Protein AF-N6TQT5-F1 (afdb_monomer)

Secondary structure (DSSP, 8-state):
-HHHHHHHHHHHHHHHHHTHHHHTSPPP----SS----SSPPPPP--GGGPPPP---TTSSSTT-TTS--HHHHHT-

Foldseek 3Di:
DVVVVVVVVVVVVVVCVVVDPVVVDPPDDDDDPDDDDDDPDDDDDDDPVPDDDWPWDPPDPATVDPPDPTPCVVVVD

Organism: Dendroctonus ponderosae (NCBI:txid77166)

Solvent-accessible surface area (backbone atoms only — not comparable to full-atom values): 5383 Å² total; per-residue (Å²): 125,67,71,62,58,54,51,53,52,51,53,53,48,55,50,55,67,71,59,39,81,72,68,75,51,77,79,94,74,84,91,69,96,64,91,78,80,71,83,94,55,80,80,87,77,84,57,71,88,77,58,80,84,63,90,63,59,80,87,48,88,63,57,73,34,93,91,44,94,29,56,35,70,77,69,76,99

Structure (mmCIF, N/CA/C/O backbone):
data_AF-N6TQT5-F1
#
_entry.id   AF-N6TQT5-F1
#
loop_
_atom_site.group_PDB
_atom_site.id
_atom_site.type_symbol
_atom_site.label_atom_id
_atom_site.label_alt_id
_atom_site.label_comp_id
_atom_site.label_asym_id
_atom_site.label_entity_id
_atom_site.label_seq_id
_atom_site.pdbx_PDB_ins_code
_atom_site.Cartn_x
_atom_site.Cartn_y
_atom_site.Cartn_z
_atom_site.occupancy
_atom_site.B_iso_or_equiv
_atom_site.auth_seq_id
_atom_site.auth_comp_id
_atom_site.auth_asym_id
_atom_site.auth_atom_id
_atom_site.pdbx_PDB_model_num
ATOM 1 N N . MET A 1 1 ? -15.685 6.530 -37.237 1.00 48.56 1 MET A N 1
ATOM 2 C CA . MET A 1 1 ? -14.529 6.758 -36.334 1.00 48.56 1 MET A CA 1
ATOM 3 C C . MET A 1 1 ? -13.555 5.573 -36.254 1.00 48.56 1 MET A C 1
ATOM 5 O O . MET A 1 1 ? -12.415 5.771 -35.872 1.00 48.56 1 MET A O 1
ATOM 9 N N . THR A 1 2 ? -13.937 4.362 -36.671 1.00 55.62 2 THR A N 1
ATOM 10 C CA . THR A 1 2 ? -13.154 3.114 -36.527 1.00 55.62 2 THR A CA 1
ATOM 11 C C . THR A 1 2 ? -12.049 2.875 -37.564 1.00 55.62 2 THR A C 1
ATOM 13 O O . THR A 1 2 ? -11.192 2.029 -37.351 1.00 55.62 2 THR A O 1
ATOM 16 N N . LYS A 1 3 ? -12.025 3.605 -38.687 1.00 56.09 3 LYS A N 1
ATOM 17 C CA . LYS A 1 3 ? -10.994 3.414 -39.729 1.00 56.09 3 LYS A CA 1
ATOM 18 C C . LYS A 1 3 ? -9.611 3.940 -39.305 1.00 56.09 3 LYS A C 1
ATOM 20 O O . LYS A 1 3 ? -8.604 3.353 -39.677 1.00 56.09 3 LYS A O 1
ATOM 25 N N . CYS A 1 4 ? -9.575 4.999 -38.490 1.00 59.00 4 CYS A N 1
ATOM 26 C CA . CYS A 1 4 ? -8.337 5.608 -37.991 1.00 59.00 4 CYS A CA 1
ATOM 27 C C . CYS A 1 4 ? -7.653 4.734 -36.922 1.00 59.00 4 CYS A C 1
ATOM 29 O O . CYS A 1 4 ? -6.442 4.548 -36.954 1.00 59.00 4 CYS A O 1
ATOM 31 N N . SER A 1 5 ? -8.431 4.114 -36.027 1.00 59.94 5 SER A N 1
ATOM 32 C CA . SER A 1 5 ? -7.885 3.229 -34.992 1.00 59.94 5 SER A CA 1
ATOM 33 C C . SER A 1 5 ? -7.293 1.939 -35.565 1.00 59.94 5 SER A C 1
ATOM 35 O O . SER A 1 5 ? -6.253 1.494 -35.094 1.00 59.94 5 SER A O 1
ATOM 37 N N . ILE A 1 6 ? -7.900 1.360 -36.608 1.00 69.06 6 ILE A N 1
ATOM 38 C CA . ILE A 1 6 ? -7.386 0.134 -37.247 1.00 69.06 6 ILE A CA 1
ATOM 39 C C . ILE A 1 6 ? -6.054 0.401 -37.968 1.00 69.06 6 ILE A C 1
ATOM 41 O O . ILE A 1 6 ? -5.128 -0.400 -37.851 1.00 69.06 6 ILE A O 1
ATOM 45 N N . LEU A 1 7 ? -5.934 1.540 -38.661 1.00 70.81 7 LEU A N 1
ATOM 46 C CA . LEU A 1 7 ? -4.688 1.957 -39.316 1.00 70.81 7 LEU A CA 1
ATOM 47 C C . LEU A 1 7 ? -3.564 2.206 -38.300 1.00 70.81 7 LEU A C 1
ATOM 49 O O . LEU A 1 7 ? -2.462 1.702 -38.487 1.00 70.81 7 LEU A O 1
ATOM 53 N N . LEU A 1 8 ? -3.854 2.884 -37.184 1.00 70.62 8 LEU A N 1
ATOM 54 C CA . LEU A 1 8 ? -2.865 3.128 -36.125 1.00 70.62 8 LEU A CA 1
ATOM 55 C C . LEU A 1 8 ? -2.350 1.835 -35.480 1.00 70.62 8 LEU A C 1
ATOM 57 O O . LEU A 1 8 ? -1.157 1.719 -35.209 1.00 70.62 8 LEU A O 1
ATOM 61 N N . VAL A 1 9 ? -3.222 0.846 -35.262 1.00 75.25 9 VAL A N 1
ATOM 62 C CA . VAL A 1 9 ? -2.818 -0.461 -34.715 1.00 75.25 9 VAL A CA 1
ATOM 63 C C . VAL A 1 9 ? -1.934 -1.224 -35.704 1.00 75.25 9 VAL A C 1
ATOM 65 O O . VAL A 1 9 ? -0.941 -1.822 -35.292 1.00 75.25 9 VAL A O 1
ATOM 68 N N . ALA A 1 10 ? -2.255 -1.180 -37.000 1.00 76.44 10 ALA A N 1
ATOM 69 C CA . ALA A 1 10 ? -1.446 -1.814 -38.037 1.00 76.44 10 ALA A CA 1
ATOM 70 C C . ALA A 1 10 ? -0.051 -1.174 -38.143 1.00 76.44 10 ALA A C 1
ATOM 72 O O . ALA A 1 10 ? 0.952 -1.883 -38.152 1.00 76.44 10 ALA A O 1
ATOM 73 N N . GLU A 1 11 ? 0.034 0.157 -38.129 1.00 77.94 11 GLU A N 1
ATOM 74 C CA . GLU A 1 11 ? 1.318 0.866 -38.145 1.00 77.94 11 GLU A CA 1
ATOM 75 C C . GLU A 1 11 ? 2.141 0.657 -36.866 1.00 77.94 11 GLU A C 1
ATOM 77 O O . GLU A 1 11 ? 3.370 0.601 -36.920 1.00 77.94 11 GLU A O 1
ATOM 82 N N . PHE A 1 12 ? 1.491 0.554 -35.703 1.00 70.06 12 PHE A N 1
ATOM 83 C CA . PHE A 1 12 ? 2.157 0.245 -34.435 1.00 70.06 12 PHE A CA 1
ATOM 84 C C . PHE A 1 12 ? 2.713 -1.184 -34.423 1.00 70.06 12 PHE A C 1
ATOM 86 O O . PHE A 1 12 ? 3.780 -1.433 -33.867 1.00 70.06 12 PHE A O 1
ATOM 93 N N . LYS A 1 13 ? 2.018 -2.126 -35.065 1.00 72.12 13 LYS A N 1
ATOM 94 C CA . LYS A 1 13 ? 2.469 -3.512 -35.193 1.00 72.12 13 LYS A CA 1
ATOM 95 C C . LYS A 1 13 ? 3.637 -3.656 -36.171 1.00 72.12 13 LYS A C 1
ATOM 97 O O . LYS A 1 13 ? 4.620 -4.301 -35.834 1.00 72.12 13 LYS A O 1
ATOM 102 N N . LEU A 1 14 ? 3.584 -2.964 -37.309 1.00 74.81 14 LEU A N 1
ATOM 103 C CA . LEU A 1 14 ? 4.690 -2.923 -38.273 1.00 74.81 14 LEU A CA 1
ATOM 104 C C . LEU A 1 14 ? 5.959 -2.288 -37.678 1.00 74.81 14 LEU A C 1
ATOM 106 O O . LEU A 1 14 ? 7.057 -2.786 -37.909 1.00 74.81 14 LEU A O 1
ATOM 110 N N . ARG A 1 15 ? 5.822 -1.228 -36.866 1.00 69.50 15 ARG A N 1
ATOM 111 C CA . ARG A 1 15 ? 6.952 -0.643 -36.117 1.00 69.50 15 ARG A CA 1
ATOM 112 C C . ARG A 1 15 ? 7.533 -1.614 -35.087 1.00 69.50 15 ARG A C 1
ATOM 114 O O . ARG A 1 15 ? 8.744 -1.773 -35.033 1.00 69.50 15 ARG A O 1
ATOM 121 N N . GLN A 1 16 ? 6.683 -2.308 -34.330 1.00 66.88 16 GLN A N 1
ATOM 122 C CA . GLN A 1 16 ? 7.113 -3.344 -33.380 1.00 66.88 16 GLN A CA 1
ATOM 123 C C . GLN A 1 16 ? 7.873 -4.500 -34.045 1.00 66.88 16 GLN A C 1
ATOM 125 O O . GLN A 1 16 ? 8.827 -5.019 -33.475 1.00 66.88 16 GLN A O 1
ATOM 130 N N . GLU A 1 17 ? 7.456 -4.909 -35.243 1.00 69.31 17 GLU A N 1
ATOM 131 C CA . GLU A 1 17 ? 8.115 -5.976 -36.005 1.00 69.31 17 GLU A CA 1
ATOM 132 C C . GLU A 1 17 ? 9.468 -5.517 -36.583 1.00 69.31 17 GLU A C 1
ATOM 134 O O . GLU A 1 17 ? 10.399 -6.318 -36.670 1.00 69.31 17 GLU A O 1
ATOM 139 N N . ALA A 1 18 ? 9.604 -4.229 -36.921 1.00 70.12 18 ALA A N 1
ATOM 140 C CA . ALA A 1 18 ? 10.833 -3.644 -37.459 1.00 70.12 18 ALA A CA 1
ATOM 141 C C . ALA A 1 18 ? 11.919 -3.374 -36.398 1.00 70.12 18 ALA A C 1
ATOM 143 O O . ALA A 1 18 ? 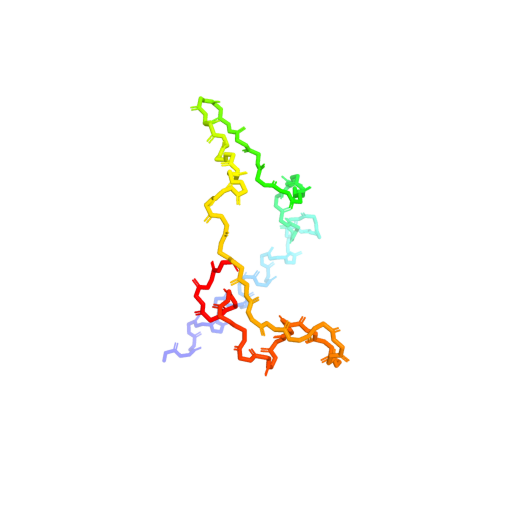13.105 -3.473 -36.709 1.00 70.12 18 ALA A O 1
ATOM 144 N N . GLU A 1 19 ? 11.547 -3.051 -35.154 1.00 66.56 19 GLU A N 1
ATOM 145 C CA . GLU A 1 19 ? 12.505 -2.663 -34.103 1.00 66.56 19 GLU A CA 1
ATOM 146 C C . GLU A 1 19 ? 13.124 -3.843 -33.325 1.00 66.56 19 GLU A C 1
ATOM 148 O O . GLU A 1 19 ? 13.860 -3.641 -32.356 1.00 66.56 19 GLU A O 1
ATOM 153 N N . GLY A 1 20 ? 12.886 -5.086 -33.754 1.00 63.94 20 GLY A N 1
ATOM 154 C CA . GLY A 1 20 ? 13.471 -6.278 -33.138 1.00 63.94 20 GLY A CA 1
ATOM 155 C C . GLY A 1 20 ? 12.895 -6.607 -31.753 1.00 63.94 20 GLY A C 1
ATOM 156 O O . GLY A 1 20 ? 12.331 -5.778 -31.054 1.00 63.94 20 GLY A O 1
ATOM 157 N N . ILE A 1 21 ? 13.043 -7.858 -31.317 1.00 62.81 21 ILE A N 1
ATOM 158 C CA . ILE A 1 21 ? 12.356 -8.399 -30.124 1.00 62.81 21 ILE A CA 1
ATOM 159 C C . ILE A 1 21 ? 12.767 -7.672 -28.822 1.00 62.81 21 ILE A C 1
ATOM 161 O O . ILE A 1 21 ? 12.041 -7.690 -27.827 1.00 62.81 21 ILE A O 1
ATOM 165 N N . ASP A 1 22 ? 13.930 -7.018 -28.816 1.00 64.00 22 ASP A N 1
ATOM 166 C CA . ASP A 1 22 ? 14.474 -6.337 -27.640 1.00 64.00 22 ASP A CA 1
ATOM 167 C C . ASP A 1 22 ? 13.855 -4.957 -27.369 1.00 64.00 22 ASP A C 1
ATOM 169 O O . ASP A 1 22 ? 13.821 -4.547 -26.209 1.00 64.00 22 ASP A O 1
ATOM 173 N N . SER A 1 23 ? 13.288 -4.280 -28.374 1.00 62.97 23 SER A N 1
ATOM 174 C CA . SER A 1 23 ? 12.567 -3.003 -28.200 1.00 62.97 23 SER A CA 1
ATOM 175 C C . SER A 1 23 ? 11.134 -3.179 -27.674 1.00 62.97 23 SER A C 1
ATOM 177 O O . SER A 1 23 ? 10.506 -2.221 -27.229 1.00 62.97 23 SER A O 1
ATOM 179 N N . LEU A 1 24 ? 10.628 -4.419 -27.646 1.00 70.00 24 LEU A N 1
ATOM 180 C CA . LEU A 1 24 ? 9.321 -4.777 -27.077 1.00 70.00 24 LEU A CA 1
ATOM 181 C C . LEU A 1 24 ? 9.336 -4.878 -25.547 1.00 70.00 24 LEU A C 1
ATOM 183 O O . LEU A 1 24 ? 8.281 -4.927 -24.909 1.00 70.00 24 LEU A O 1
ATOM 187 N N . LYS A 1 25 ? 10.524 -4.977 -24.944 1.00 75.25 25 LYS A N 1
ATOM 188 C CA . LYS A 1 25 ? 10.669 -5.135 -23.496 1.00 75.25 25 LYS A CA 1
ATOM 189 C C . LYS A 1 25 ? 10.543 -3.760 -22.834 1.00 75.25 25 LYS A C 1
ATOM 191 O O . LYS A 1 25 ? 11.158 -2.806 -23.309 1.00 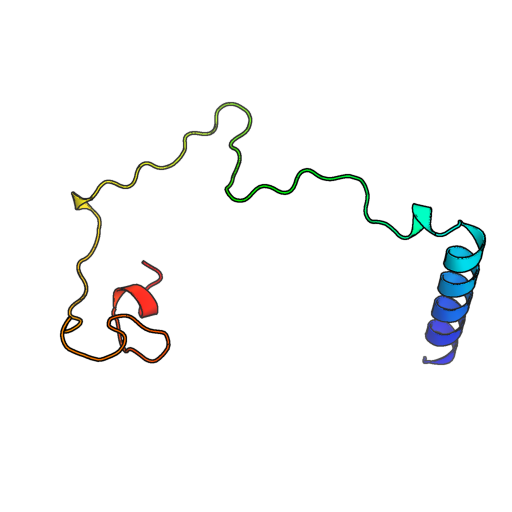75.25 25 LYS A O 1
ATOM 196 N N . PRO A 1 26 ? 9.797 -3.635 -21.720 1.00 81.94 26 PRO A N 1
ATOM 197 C CA . PRO A 1 26 ? 9.816 -2.412 -20.930 1.00 81.94 26 PRO A CA 1
ATOM 198 C C . PRO A 1 26 ? 11.259 -2.026 -20.574 1.00 81.94 26 PRO A C 1
ATOM 200 O O . PRO A 1 26 ? 12.088 -2.924 -20.377 1.00 81.94 26 PRO A O 1
ATOM 203 N N . PRO A 1 27 ? 11.566 -0.722 -20.446 1.00 83.94 27 PRO A N 1
ATOM 204 C CA . PRO A 1 27 ? 12.874 -0.276 -19.989 1.00 83.94 27 PRO A CA 1
ATOM 205 C C . PRO A 1 27 ? 13.296 -1.009 -18.714 1.00 83.94 27 PRO A C 1
ATOM 207 O O . PRO A 1 27 ? 12.462 -1.305 -17.853 1.00 83.94 27 PRO A O 1
ATOM 210 N N . ALA A 1 28 ? 14.591 -1.303 -18.588 1.00 88.38 28 ALA A N 1
ATOM 211 C CA . A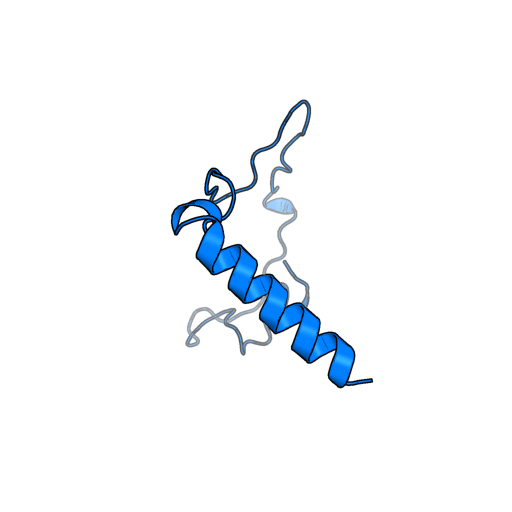LA A 1 28 ? 15.112 -2.024 -17.434 1.00 88.38 28 ALA A CA 1
ATOM 212 C C . ALA A 1 28 ? 14.736 -1.305 -16.126 1.00 88.38 28 ALA A C 1
ATOM 214 O O . ALA A 1 28 ? 15.044 -0.128 -15.939 1.00 88.38 28 ALA A O 1
ATOM 215 N N . TYR A 1 29 ? 14.083 -2.024 -15.213 1.00 90.31 29 TYR A N 1
ATOM 216 C CA . TYR A 1 29 ? 13.679 -1.511 -13.907 1.00 90.31 29 TYR A CA 1
ATOM 217 C C . TYR A 1 29 ? 14.053 -2.493 -12.798 1.00 90.31 29 TYR A C 1
ATOM 219 O O . TYR A 1 29 ? 14.134 -3.706 -13.001 1.00 90.31 29 TYR A O 1
ATOM 227 N N . ILE A 1 30 ? 14.263 -1.964 -11.592 1.00 92.31 30 ILE A N 1
ATOM 228 C CA . ILE A 1 30 ? 14.501 -2.782 -10.402 1.00 92.31 30 ILE A CA 1
ATOM 229 C C . ILE A 1 30 ? 13.145 -3.123 -9.792 1.00 92.31 30 ILE A C 1
ATOM 231 O O . ILE A 1 30 ? 12.415 -2.241 -9.340 1.00 92.31 30 ILE A O 1
ATOM 235 N N . ARG A 1 31 ? 12.809 -4.413 -9.746 1.00 93.38 31 ARG A N 1
ATOM 236 C CA . ARG A 1 31 ? 11.622 -4.892 -9.033 1.00 93.38 31 ARG A CA 1
ATOM 237 C C . ARG A 1 31 ? 11.847 -4.766 -7.524 1.00 93.38 31 ARG A C 1
ATOM 239 O O . ARG A 1 31 ? 12.665 -5.489 -6.961 1.00 93.38 31 ARG A O 1
ATOM 246 N N . ILE A 1 32 ? 11.110 -3.863 -6.884 1.00 94.62 32 ILE A N 1
ATOM 247 C CA . ILE A 1 32 ? 11.127 -3.654 -5.431 1.00 94.62 32 ILE A CA 1
ATOM 248 C C . ILE A 1 32 ? 9.865 -4.246 -4.793 1.00 94.62 32 ILE A C 1
ATOM 250 O O . ILE A 1 32 ? 8.776 -4.123 -5.343 1.00 94.62 32 ILE A O 1
ATOM 254 N N . ASN A 1 33 ? 10.011 -4.885 -3.628 1.00 95.62 33 ASN A N 1
ATOM 255 C CA . ASN A 1 33 ? 8.885 -5.485 -2.891 1.00 95.62 33 ASN A CA 1
ATOM 256 C C . ASN A 1 33 ? 8.214 -4.503 -1.919 1.00 95.62 33 ASN A C 1
ATOM 258 O O . ASN A 1 33 ? 7.082 -4.712 -1.499 1.00 95.62 33 ASN A O 1
ATOM 262 N N . LYS A 1 34 ? 8.948 -3.468 -1.507 1.00 93.00 34 LYS A N 1
ATOM 263 C CA . LYS A 1 34 ? 8.520 -2.442 -0.553 1.00 93.00 34 LYS A CA 1
ATOM 264 C C . LYS A 1 34 ? 8.939 -1.079 -1.083 1.00 93.00 34 LYS A C 1
ATOM 266 O O . LYS A 1 34 ? 9.826 -0.991 -1.935 1.00 93.00 34 LYS A O 1
ATOM 271 N N . SER A 1 35 ? 8.326 -0.024 -0.560 1.00 92.38 35 SER A N 1
ATOM 272 C CA . SER A 1 35 ? 8.735 1.343 -0.861 1.00 92.38 35 SER A CA 1
ATOM 273 C C . SER A 1 35 ? 10.186 1.584 -0.431 1.00 92.38 35 SER A C 1
ATOM 275 O O . SER A 1 35 ? 10.629 1.139 0.629 1.00 92.38 35 SER A O 1
ATOM 277 N N . LYS A 1 36 ? 10.936 2.293 -1.278 1.00 92.69 36 LYS A N 1
ATOM 278 C CA . LYS A 1 36 ? 12.286 2.762 -0.968 1.00 92.69 36 LYS A CA 1
ATOM 279 C C . LYS A 1 36 ? 12.215 4.277 -0.752 1.00 92.69 36 LYS A C 1
ATOM 281 O O . LYS A 1 36 ? 12.039 4.988 -1.741 1.00 92.6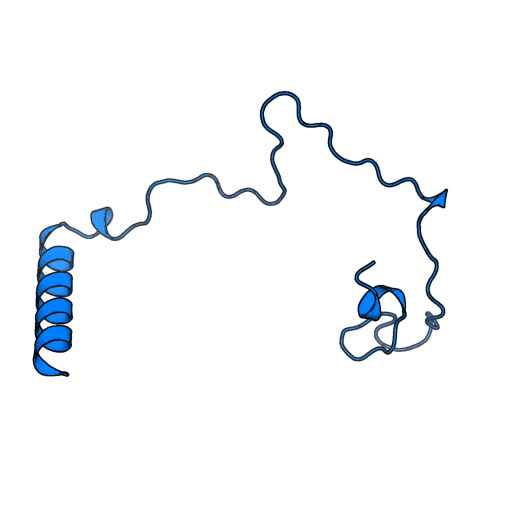9 36 LYS A O 1
ATOM 286 N N . PRO A 1 37 ? 12.307 4.784 0.490 1.00 93.25 37 PRO A N 1
ATOM 287 C CA . PRO A 1 37 ? 12.373 6.223 0.723 1.00 93.25 37 PRO A CA 1
ATOM 288 C C . PRO A 1 37 ? 13.641 6.789 0.070 1.00 93.25 37 PRO A C 1
ATOM 290 O O . PRO A 1 37 ? 14.701 6.161 0.101 1.00 93.25 37 PRO A O 1
ATOM 293 N N . VAL A 1 38 ? 13.532 7.965 -0.546 1.00 94.69 38 VAL A N 1
ATOM 294 C CA . VAL A 1 38 ? 14.648 8.654 -1.209 1.00 94.69 38 VAL A CA 1
ATOM 295 C C . VAL A 1 38 ? 14.750 10.065 -0.642 1.00 94.69 38 VAL A C 1
ATOM 297 O O . VAL A 1 38 ? 13.746 10.764 -0.540 1.00 94.69 38 VAL A O 1
ATOM 300 N N . GLY A 1 39 ? 15.959 10.490 -0.273 1.00 93.62 39 GLY A N 1
ATOM 301 C CA . GLY A 1 39 ? 16.188 11.786 0.366 1.00 93.62 39 GLY A CA 1
ATOM 302 C C . GLY A 1 39 ? 15.793 11.786 1.845 1.00 93.62 39 GLY A C 1
ATOM 303 O O . GLY A 1 39 ? 15.969 10.790 2.540 1.00 93.62 39 GLY A O 1
ATOM 304 N N . ASN A 1 40 ? 15.266 12.909 2.333 1.00 93.00 40 ASN A N 1
ATOM 305 C CA . ASN A 1 40 ? 14.932 13.101 3.748 1.00 93.00 40 ASN A CA 1
ATOM 306 C C . ASN A 1 40 ? 13.484 12.682 4.077 1.00 93.00 40 ASN A C 1
ATOM 308 O O . ASN A 1 40 ? 12.715 13.454 4.648 1.00 93.00 40 ASN A O 1
ATOM 312 N N . VAL A 1 41 ? 13.088 11.477 3.663 1.00 93.62 41 VAL A N 1
ATOM 313 C CA . VAL A 1 41 ? 11.752 10.929 3.937 1.00 93.62 41 VAL A CA 1
ATOM 314 C C . VAL A 1 41 ? 11.818 10.054 5.185 1.00 93.62 41 VAL A C 1
ATOM 316 O O . VAL A 1 41 ? 12.552 9.068 5.216 1.00 93.62 41 VAL A O 1
ATOM 319 N N . LYS A 1 42 ? 11.029 10.395 6.208 1.00 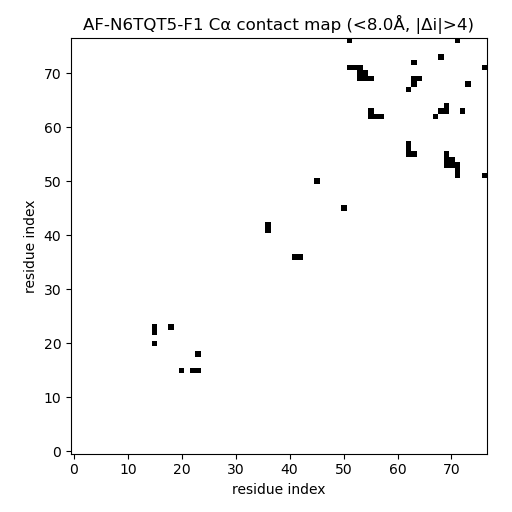88.50 42 LYS A N 1
ATOM 320 C CA . LYS A 1 42 ? 10.859 9.558 7.402 1.00 88.50 42 LYS A CA 1
ATOM 321 C C . LYS A 1 42 ? 9.790 8.502 7.126 1.00 88.50 42 LYS A C 1
ATOM 323 O O . LYS A 1 42 ? 8.670 8.849 6.757 1.00 88.50 42 LYS A O 1
ATOM 328 N N . CYS A 1 43 ? 10.122 7.226 7.301 1.00 85.69 43 CYS A N 1
ATOM 329 C CA . CYS A 1 43 ? 9.116 6.166 7.321 1.00 85.69 43 CYS A CA 1
ATOM 330 C C . CYS A 1 43 ? 8.266 6.318 8.587 1.00 85.69 43 CYS A C 1
ATOM 332 O O . CYS A 1 43 ? 8.821 6.473 9.672 1.00 85.69 43 CYS A O 1
ATOM 334 N N . GLY A 1 44 ? 6.939 6.289 8.445 1.00 83.75 44 GLY A N 1
ATOM 335 C CA . GLY A 1 44 ? 6.042 6.267 9.598 1.00 83.75 44 GLY A CA 1
ATOM 336 C C . GLY A 1 44 ? 6.277 4.998 10.409 1.00 83.75 44 GLY A C 1
ATOM 337 O O . GLY A 1 44 ? 6.194 3.896 9.867 1.00 83.75 44 GLY A O 1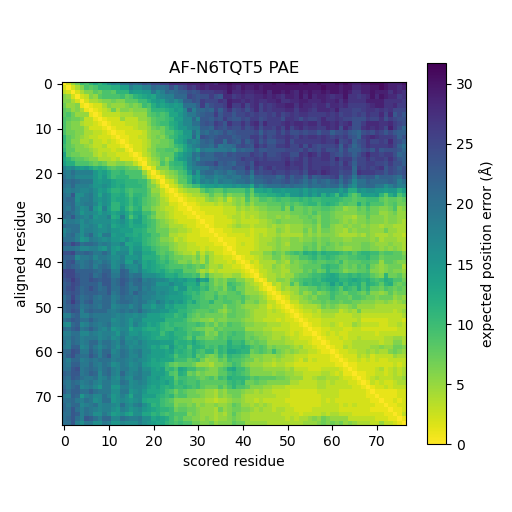
ATOM 338 N N . GLU A 1 45 ? 6.612 5.157 11.683 1.00 81.88 45 GLU A N 1
ATOM 339 C CA . GLU A 1 45 ? 6.686 4.052 12.631 1.00 81.88 45 GLU A CA 1
ATOM 340 C C . GLU A 1 45 ? 5.278 3.785 13.165 1.00 81.88 45 GLU A C 1
ATOM 342 O O . GLU A 1 45 ? 4.571 4.716 13.559 1.00 81.88 45 GLU A O 1
ATOM 347 N N . LEU A 1 46 ? 4.839 2.525 13.120 1.00 82.12 46 LEU A N 1
ATOM 348 C CA . LEU A 1 46 ? 3.551 2.147 13.685 1.00 82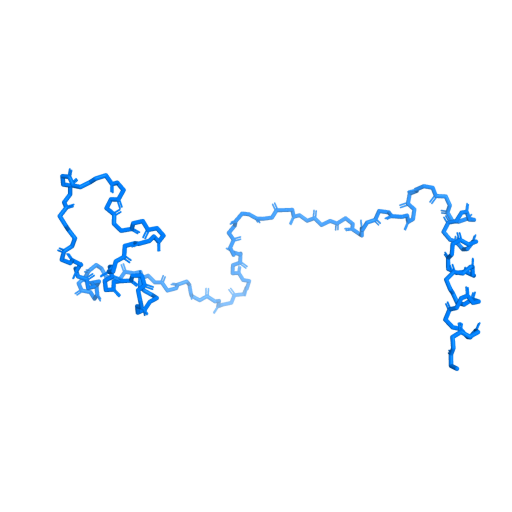.12 46 LEU A CA 1
ATOM 349 C C . LEU A 1 46 ? 3.716 1.998 15.194 1.00 82.12 46 LEU A C 1
ATOM 351 O O . LEU A 1 46 ? 4.308 1.028 15.665 1.00 82.12 46 LEU A O 1
ATOM 355 N N . ASP A 1 47 ? 3.159 2.940 15.941 1.00 83.81 47 ASP A N 1
ATOM 356 C CA . ASP A 1 47 ? 2.998 2.780 17.378 1.00 83.81 47 ASP A CA 1
ATOM 357 C C . ASP A 1 47 ? 1.821 1.835 17.656 1.00 83.81 47 ASP A C 1
ATOM 359 O O . ASP A 1 47 ? 0.672 2.123 17.312 1.00 83.81 47 ASP A O 1
ATOM 363 N N . LEU A 1 48 ? 2.124 0.695 18.282 1.00 80.81 48 LEU A N 1
ATOM 364 C CA . LEU A 1 48 ? 1.153 -0.339 18.643 1.00 80.81 48 LEU A CA 1
ATOM 365 C C . LEU A 1 48 ? 0.056 0.188 19.573 1.00 80.81 48 LEU A C 1
ATOM 367 O O . LEU A 1 48 ? -1.036 -0.373 19.584 1.00 80.81 48 LEU A O 1
ATOM 371 N N . SER A 1 49 ? 0.316 1.264 20.321 1.00 84.75 49 SER A N 1
ATOM 372 C CA . SER A 1 49 ? -0.694 1.887 21.178 1.00 84.75 49 SER A CA 1
ATOM 373 C C . SER A 1 49 ? -1.843 2.519 20.380 1.00 84.75 49 SER A C 1
ATOM 375 O O . SER A 1 49 ? -2.972 2.579 20.861 1.00 84.75 49 SER A O 1
ATOM 377 N N . ASN A 1 50 ? -1.576 2.912 19.131 1.00 84.81 50 ASN A N 1
ATOM 378 C CA . ASN A 1 50 ? -2.557 3.511 18.229 1.00 84.81 50 ASN A CA 1
ATOM 379 C C . ASN A 1 50 ? -3.300 2.468 17.380 1.00 84.81 50 ASN A C 1
ATOM 381 O O . ASN A 1 50 ? -4.217 2.821 16.639 1.00 84.81 50 ASN A O 1
ATOM 385 N N . ALA A 1 51 ? -2.906 1.193 17.453 1.00 87.06 51 ALA A N 1
ATOM 386 C CA . ALA A 1 51 ? -3.538 0.132 16.683 1.00 87.06 51 ALA A CA 1
ATOM 387 C C . ALA A 1 51 ? -4.878 -0.275 17.314 1.00 87.06 51 ALA A C 1
ATOM 389 O O . ALA A 1 51 ? -4.945 -0.690 18.472 1.00 87.06 51 ALA A O 1
ATOM 390 N N . THR A 1 52 ? -5.960 -0.200 16.539 1.00 89.12 52 THR A N 1
ATOM 391 C CA . THR A 1 52 ? -7.292 -0.616 16.988 1.00 89.12 52 THR A CA 1
ATOM 392 C C . THR A 1 52 ? -7.447 -2.135 16.915 1.00 89.12 52 THR A C 1
ATOM 394 O O . THR A 1 52 ? -7.230 -2.757 15.871 1.00 89.12 52 THR A O 1
ATOM 397 N N . ALA A 1 53 ? -7.856 -2.749 18.027 1.00 90.56 53 ALA A N 1
ATOM 398 C CA . ALA A 1 53 ? -8.157 -4.175 18.074 1.00 90.56 53 ALA A CA 1
ATOM 399 C C . ALA A 1 53 ? -9.507 -4.477 17.404 1.00 90.56 53 ALA A C 1
ATOM 401 O O . ALA A 1 53 ? -10.495 -3.783 17.634 1.00 90.56 53 ALA A O 1
ATOM 402 N N . CYS A 1 54 ? -9.555 -5.540 16.598 1.00 92.88 54 CYS A N 1
ATOM 403 C CA . CYS A 1 54 ? -10.801 -6.034 16.016 1.00 92.88 54 CYS A CA 1
ATOM 404 C C . CYS A 1 54 ? -11.490 -7.059 16.930 1.00 92.88 54 CYS A C 1
ATOM 406 O O . CYS A 1 54 ? -10.839 -7.743 17.716 1.00 92.88 54 CYS A O 1
ATOM 408 N N . GLU A 1 55 ? -12.799 -7.235 16.760 1.00 91.81 55 GLU A N 1
ATOM 409 C CA . GLU A 1 55 ? -13.626 -8.141 17.578 1.00 91.81 55 GLU A CA 1
ATOM 410 C C . GLU A 1 55 ? -13.818 -9.537 16.946 1.00 91.81 55 GLU A C 1
ATOM 412 O O . GLU A 1 55 ? -14.758 -10.269 17.263 1.00 91.81 55 GLU A O 1
ATOM 417 N N . CYS A 1 56 ? -12.962 -9.932 15.999 1.00 93.31 56 CYS A N 1
ATOM 418 C CA . CYS A 1 56 ? -13.116 -11.213 15.309 1.00 93.31 56 CYS A CA 1
ATOM 419 C C . CYS A 1 56 ? -12.804 -12.404 16.228 1.00 93.31 56 CYS A C 1
ATOM 421 O O . CYS A 1 56 ? -11.786 -12.426 16.914 1.00 93.31 56 CYS A O 1
ATOM 423 N N . ASN A 1 57 ? -13.642 -13.447 16.183 1.00 92.12 57 ASN A N 1
ATOM 424 C CA . ASN A 1 57 ? -13.376 -14.691 16.911 1.00 92.12 57 ASN A CA 1
ATOM 425 C C . ASN A 1 57 ? -12.261 -15.499 16.205 1.00 92.12 57 ASN A C 1
ATOM 427 O O . ASN A 1 57 ? -12.458 -15.889 15.048 1.00 92.12 57 ASN A O 1
ATOM 431 N N . PRO A 1 58 ? -11.143 -15.819 16.887 1.00 92.38 58 PRO A N 1
ATOM 432 C CA . PRO A 1 58 ? -10.011 -16.540 16.299 1.00 92.38 58 PRO A CA 1
ATOM 433 C C . PRO A 1 58 ? -10.311 -18.002 15.940 1.00 92.38 58 PRO A C 1
ATOM 435 O O . PRO A 1 58 ? -9.578 -18.598 15.160 1.00 92.38 58 PRO A O 1
ATOM 438 N N . GLN A 1 59 ? -11.371 -18.592 16.494 1.00 92.69 59 GLN A N 1
ATOM 439 C CA . GLN A 1 59 ? -11.745 -19.988 16.245 1.00 92.69 59 GLN A CA 1
ATOM 440 C C . GLN A 1 59 ? -12.531 -20.173 14.940 1.00 92.69 59 GLN A C 1
ATOM 442 O O . GLN A 1 59 ? -12.726 -21.304 14.494 1.00 92.69 59 GLN A O 1
ATOM 447 N N . LYS A 1 60 ? -13.021 -19.086 14.330 1.00 89.06 60 LYS A N 1
ATOM 448 C CA . LYS A 1 60 ? -13.741 -19.170 13.056 1.00 89.06 60 LYS A CA 1
ATOM 449 C C . LYS A 1 60 ? -12.774 -19.492 11.911 1.00 89.06 60 LYS A C 1
ATOM 451 O O . LYS A 1 60 ? -11.623 -19.064 11.954 1.00 89.06 60 LYS A O 1
ATOM 456 N N . PRO A 1 61 ? -13.231 -20.191 10.858 1.00 87.25 61 PRO A N 1
ATOM 457 C CA . PRO A 1 61 ? -12.436 -20.333 9.646 1.00 87.25 61 PRO A CA 1
ATOM 458 C C . PRO A 1 61 ? -12.191 -18.944 9.039 1.00 87.25 61 PRO A C 1
ATOM 460 O O . PRO A 1 61 ? -13.134 -18.179 8.856 1.00 87.25 61 PRO A O 1
ATOM 463 N N . LEU A 1 62 ? -10.926 -18.632 8.738 1.00 90.31 62 LEU A N 1
ATOM 464 C CA . LEU A 1 62 ? -10.487 -17.360 8.141 1.00 90.31 62 LEU A CA 1
ATOM 465 C C . LEU A 1 62 ? -10.891 -16.108 8.962 1.00 90.31 62 LEU A C 1
ATOM 467 O O . LEU A 1 62 ? -11.637 -15.256 8.463 1.00 90.31 62 LEU A O 1
ATOM 471 N N . PRO A 1 63 ? -10.394 -15.944 10.207 1.00 92.19 63 PRO A N 1
ATOM 472 C CA . PRO A 1 63 ? -10.638 -14.720 10.968 1.00 92.19 63 PRO A CA 1
ATOM 473 C C . PRO A 1 63 ? -10.052 -13.514 10.212 1.00 92.19 63 PRO A C 1
ATOM 475 O O . PRO A 1 63 ? -8.956 -13.595 9.661 1.00 92.19 63 PRO A O 1
ATOM 478 N N . CYS A 1 64 ? -10.796 -12.405 10.148 1.00 92.81 64 CYS A N 1
ATOM 479 C CA . CYS A 1 64 ? -10.434 -11.197 9.383 1.00 92.81 64 CYS A CA 1
ATOM 480 C C . CYS A 1 64 ? -10.273 -11.404 7.855 1.00 92.81 64 CYS A C 1
ATOM 482 O O . CYS A 1 64 ? -9.690 -10.565 7.161 1.00 92.81 64 CYS A O 1
ATOM 484 N N . GLY A 1 65 ? -10.806 -12.505 7.310 1.00 91.25 65 GLY A N 1
ATOM 485 C CA . GLY A 1 65 ? -10.785 -12.823 5.880 1.00 91.25 65 GLY A CA 1
ATOM 486 C C . GLY A 1 65 ? -11.590 -11.861 4.995 1.00 91.25 65 GLY A C 1
ATOM 487 O O . GLY A 1 65 ? -12.235 -10.934 5.485 1.00 91.25 65 GLY A O 1
ATOM 488 N N . ALA A 1 66 ? -11.547 -12.093 3.678 1.00 90.88 66 ALA A N 1
ATOM 489 C CA . ALA A 1 66 ? -12.219 -11.278 2.654 1.00 90.88 66 ALA A CA 1
ATOM 490 C C . ALA A 1 66 ? -13.699 -11.032 2.936 1.00 90.88 66 ALA A C 1
ATOM 492 O O . ALA A 1 66 ? -14.146 -9.888 2.924 1.00 90.88 66 ALA A O 1
ATOM 493 N N . ASP A 1 67 ? -14.394 -12.108 3.279 1.00 88.19 67 ASP A N 1
ATOM 494 C CA . ASP A 1 67 ? -15.840 -12.122 3.476 1.00 88.19 67 ASP A CA 1
ATOM 495 C C . ASP A 1 67 ? -16.239 -11.853 4.936 1.00 88.19 67 ASP A C 1
ATOM 497 O O . ASP A 1 67 ? -17.400 -11.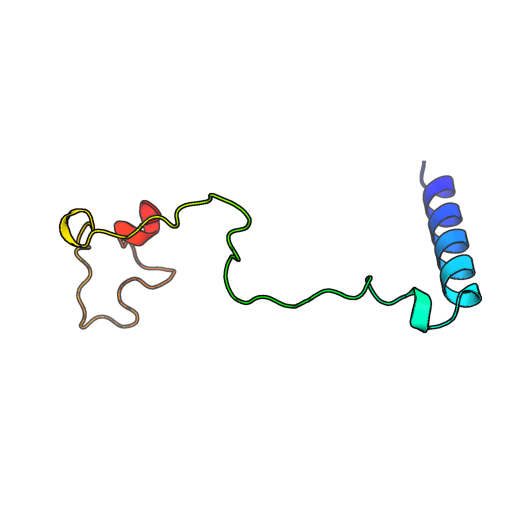996 5.317 1.00 88.19 67 ASP A O 1
ATOM 501 N N . SER A 1 68 ? -15.276 -11.499 5.794 1.00 89.00 68 SER A N 1
ATOM 502 C CA . SER A 1 68 ? -15.546 -11.207 7.199 1.00 89.00 68 SER A CA 1
ATOM 503 C C . SER A 1 68 ? -15.980 -9.753 7.393 1.00 89.00 68 SER A C 1
ATOM 505 O O . SER A 1 68 ? -15.388 -8.832 6.832 1.00 89.00 68 SER A O 1
ATOM 507 N N . ASN A 1 69 ? -16.950 -9.533 8.283 1.00 90.88 69 ASN A N 1
ATOM 508 C CA . ASN A 1 69 ? -17.347 -8.198 8.750 1.00 90.88 69 ASN A CA 1
ATOM 509 C C . ASN A 1 69 ? -16.356 -7.647 9.795 1.00 90.88 69 ASN A C 1
ATOM 511 O O . ASN A 1 69 ? -16.752 -7.168 10.855 1.00 90.88 69 ASN A O 1
ATOM 515 N N . CYS A 1 70 ? -15.053 -7.787 9.543 1.00 94.31 70 CYS A N 1
ATOM 516 C CA . CYS A 1 70 ? -14.015 -7.292 10.437 1.00 94.31 70 CYS A CA 1
ATOM 517 C C . CYS A 1 70 ? -13.930 -5.763 10.367 1.00 94.31 70 CYS A C 1
ATOM 519 O O . CYS A 1 70 ? -13.784 -5.202 9.281 1.00 94.31 70 CYS A O 1
ATOM 521 N N . ILE A 1 71 ? -13.955 -5.097 11.525 1.00 94.38 71 ILE A N 1
ATOM 522 C CA . ILE A 1 71 ? -13.883 -3.632 11.609 1.00 94.38 71 ILE A CA 1
ATOM 523 C C . ILE A 1 71 ? -12.602 -3.069 10.981 1.00 94.38 71 ILE A C 1
ATOM 525 O O . ILE A 1 71 ? -12.683 -2.138 10.189 1.00 94.38 71 ILE A O 1
ATOM 529 N N . ASN A 1 72 ? -11.442 -3.690 11.222 1.00 93.25 72 ASN A N 1
ATOM 530 C CA . ASN A 1 72 ? -10.174 -3.226 10.649 1.00 93.25 72 ASN A CA 1
ATOM 531 C C . ASN A 1 72 ? -10.188 -3.323 9.114 1.00 93.25 72 ASN A C 1
ATOM 533 O O . ASN A 1 72 ? -9.794 -2.388 8.426 1.00 93.25 72 ASN A O 1
ATOM 537 N N . ARG A 1 73 ? -10.783 -4.385 8.552 1.00 93.44 73 ARG A N 1
ATOM 538 C CA . ARG A 1 73 ? -10.960 -4.522 7.097 1.00 93.44 73 ARG A CA 1
ATOM 539 C C . ARG A 1 73 ? -11.903 -3.462 6.522 1.00 93.44 73 ARG A C 1
ATOM 541 O O . ARG A 1 73 ? -11.601 -2.896 5.476 1.00 93.44 73 ARG A O 1
ATOM 548 N N . LEU A 1 74 ? -13.043 -3.221 7.171 1.00 92.19 74 LEU A N 1
ATOM 549 C CA . LEU A 1 74 ? -14.036 -2.242 6.711 1.00 92.19 74 LEU A CA 1
ATOM 550 C C . LEU A 1 74 ? -13.524 -0.797 6.825 1.00 92.19 74 LEU A C 1
ATOM 552 O O . LEU A 1 74 ? -13.896 0.043 6.010 1.00 92.19 74 LEU A O 1
ATOM 556 N N . CYS A 1 75 ? -12.654 -0.521 7.797 1.00 90.81 75 CYS A N 1
ATOM 557 C CA . CYS A 1 75 ? -12.087 0.801 8.060 1.00 90.81 75 CYS A CA 1
ATOM 558 C C . CYS A 1 75 ? -10.673 1.011 7.484 1.00 90.81 75 CYS A C 1
ATOM 560 O O . CYS A 1 75 ? -10.111 2.084 7.678 1.00 90.81 75 CYS A O 1
ATOM 562 N N . LEU A 1 76 ? -10.129 0.035 6.744 1.00 87.94 76 LEU A N 1
ATOM 563 C CA . LEU A 1 76 ? -8.805 0.087 6.102 1.00 87.94 76 LEU A CA 1
ATOM 564 C C . LEU A 1 76 ? -7.629 0.254 7.089 1.00 87.94 76 LEU A C 1
ATOM 566 O O . LEU A 1 76 ? -6.692 1.008 6.818 1.00 87.94 76 LEU A O 1
ATOM 570 N N . TYR A 1 77 ? -7.683 -0.481 8.203 1.00 85.56 77 TYR A N 1
ATOM 571 C CA . TYR A 1 77 ? -6.638 -0.587 9.228 1.00 85.56 77 TYR A CA 1
ATOM 572 C C . TYR A 1 77 ? -5.93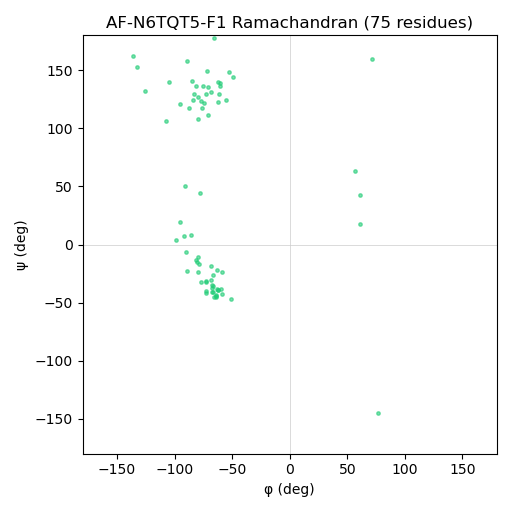0 -1.945 9.216 1.00 85.56 77 TYR A C 1
ATOM 574 O O . TYR A 1 77 ? -6.589 -2.974 8.925 1.00 85.56 77 TYR A O 1
#

Radius of gyration: 24.66 Å; Cα contacts (8 Å, |Δi|>4): 27; chains: 1; bounding box: 34×33×61 Å

Nearest PDB structures (foldseek):
  6kqp-assembly1_A  TM=8.978E-01  e=1.033E-02  Homo sapiens
  8fbh-assembly1_A  TM=8.118E-01  e=7.364E-03  Mus musculus
  3ooi-assembly1_A  TM=8.097E-01  e=9.654E-03  Homo sapiens
  6cen-assembly1_A  TM=8.575E-01  e=2.327E-02  Homo sapiens
  5lsu-assembly1_A  TM=7.213E-01  e=2.175E-02  Homo sapiens

pLDDT: mean 82.55, std 11.89, range [48.56, 95.62]

Sequence (77 aa):
MTKCSILLVAEFKLRQEAEGIDSLKPPAYIRINKSKPVGNVKCGELDLSNATACECNPQKPLPCGADSNCINRLCLY

Mean predicted aligned error: 12.16 Å